Protein AF-A0A386K140-F1 (afdb_monomer_lite)

Organism: NCBI:txid728056

Structure (mmCIF, N/CA/C/O backbone):
data_AF-A0A386K140-F1
#
_entry.id   AF-A0A386K140-F1
#
loop_
_atom_site.group_PDB
_atom_site.id
_atom_site.type_symbol
_atom_site.label_atom_id
_atom_site.label_alt_id
_atom_site.label_comp_id
_atom_site.label_asym_id
_atom_site.label_entity_id
_atom_site.label_seq_id
_atom_site.pdbx_PDB_ins_code
_atom_site.Cartn_x
_atom_site.Cartn_y
_atom_site.Cartn_z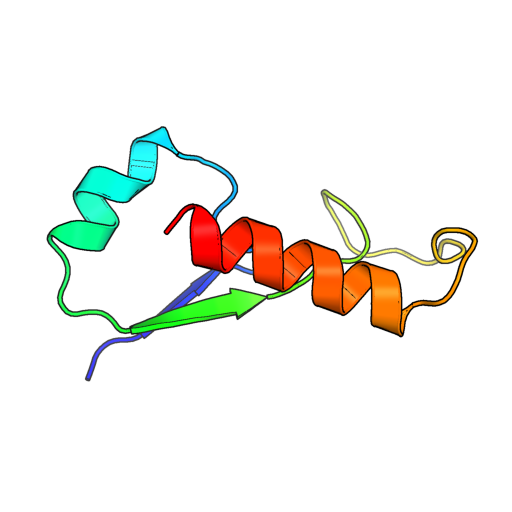
_atom_site.occupancy
_atom_site.B_iso_or_equiv
_atom_site.auth_seq_id
_atom_site.auth_comp_id
_atom_site.auth_asym_id
_atom_site.auth_atom_id
_atom_site.pdbx_PDB_model_num
ATOM 1 N N . VAL A 1 1 ? -8.722 13.072 15.173 1.00 76.31 1 VAL A N 1
ATOM 2 C CA . VAL A 1 1 ? -8.808 11.866 14.311 1.00 76.31 1 VAL A CA 1
ATOM 3 C C . VAL A 1 1 ? -7.418 11.267 14.228 1.00 76.31 1 VAL A C 1
ATOM 5 O O . VAL A 1 1 ? -6.490 12.032 13.992 1.00 76.31 1 VAL A O 1
ATOM 8 N N . ALA A 1 2 ? -7.263 9.967 14.489 1.00 93.88 2 ALA A N 1
ATOM 9 C CA . ALA A 1 2 ? -5.974 9.283 14.382 1.00 93.88 2 ALA A CA 1
ATOM 10 C C . ALA A 1 2 ? -5.680 8.908 12.920 1.00 93.88 2 ALA A C 1
ATOM 12 O O . ALA A 1 2 ? -6.608 8.620 12.162 1.00 93.88 2 ALA A O 1
ATOM 13 N N . TYR A 1 3 ? -4.403 8.911 12.541 1.00 97.31 3 TYR A N 1
ATOM 14 C CA . TYR A 1 3 ? -3.937 8.519 11.211 1.00 97.31 3 TYR A CA 1
ATOM 15 C C . TYR A 1 3 ? -2.835 7.472 11.340 1.00 97.31 3 TYR A C 1
ATOM 17 O O . TYR A 1 3 ? -1.998 7.570 12.238 1.00 97.31 3 TYR A O 1
ATOM 25 N N . LEU A 1 4 ? -2.825 6.506 10.426 1.00 97.06 4 LEU A N 1
ATOM 26 C CA . LEU A 1 4 ? -1.737 5.554 10.252 1.00 97.06 4 LEU A CA 1
ATOM 27 C C . LEU A 1 4 ? -1.191 5.699 8.834 1.00 97.06 4 LEU A C 1
ATOM 29 O O . LEU A 1 4 ? -1.939 5.568 7.869 1.00 97.06 4 LEU A O 1
ATOM 33 N N . ASN A 1 5 ? 0.099 5.996 8.723 1.00 96.75 5 ASN A N 1
ATOM 34 C CA . ASN A 1 5 ? 0.782 6.191 7.451 1.00 96.75 5 ASN A CA 1
ATOM 35 C C . ASN A 1 5 ? 1.751 5.035 7.213 1.00 96.75 5 ASN A C 1
ATOM 37 O O . ASN A 1 5 ? 2.696 4.879 7.986 1.00 96.75 5 ASN A O 1
ATOM 41 N N . ASP A 1 6 ? 1.515 4.242 6.168 1.00 95.69 6 ASP A N 1
ATOM 42 C CA . ASP A 1 6 ? 2.430 3.177 5.763 1.00 95.69 6 ASP A CA 1
ATOM 43 C C . ASP A 1 6 ? 3.135 3.550 4.459 1.00 95.69 6 ASP A C 1
ATOM 45 O O . ASP A 1 6 ? 2.527 3.629 3.388 1.00 95.69 6 ASP A O 1
ATOM 49 N N . ILE A 1 7 ? 4.454 3.713 4.561 1.00 93.75 7 ILE A N 1
ATOM 50 C CA . ILE A 1 7 ? 5.337 4.042 3.441 1.00 93.75 7 ILE A CA 1
ATOM 51 C C . ILE A 1 7 ? 5.402 2.933 2.377 1.00 93.75 7 ILE A C 1
ATOM 53 O O . ILE A 1 7 ? 5.863 3.181 1.267 1.00 93.75 7 ILE A O 1
ATOM 57 N N . ARG A 1 8 ? 4.950 1.718 2.713 1.00 92.56 8 ARG A N 1
ATOM 58 C CA . ARG A 1 8 ? 4.852 0.568 1.800 1.00 92.56 8 ARG A CA 1
ATOM 59 C C . ARG A 1 8 ? 3.418 0.305 1.330 1.00 92.56 8 ARG A C 1
ATOM 61 O O . ARG A 1 8 ? 3.185 -0.652 0.597 1.00 92.56 8 ARG A O 1
ATOM 68 N N . GLY A 1 9 ? 2.456 1.114 1.775 1.00 95.50 9 GLY A N 1
ATOM 69 C CA . GLY A 1 9 ? 1.054 1.021 1.378 1.00 95.50 9 GLY A CA 1
ATOM 70 C C . GLY A 1 9 ? 0.329 -0.246 1.834 1.00 95.50 9 GLY A C 1
ATOM 71 O O . GLY A 1 9 ? -0.498 -0.767 1.094 1.00 95.50 9 GLY A O 1
ATOM 72 N N . PHE A 1 10 ? 0.608 -0.738 3.042 1.00 96.31 10 PHE A N 1
ATOM 73 C CA . PHE A 1 10 ? -0.066 -1.875 3.674 1.00 96.31 10 PHE A CA 1
ATOM 74 C C . PHE A 1 10 ? -0.024 -3.166 2.836 1.00 96.31 10 PHE A C 1
ATOM 76 O O . PHE A 1 10 ? -1.071 -3.694 2.455 1.00 96.31 10 PHE A O 1
ATOM 83 N N . PRO A 1 11 ? 1.163 -3.721 2.531 1.00 94.56 11 PRO A N 1
ATOM 84 C CA . PRO A 1 11 ? 1.268 -4.934 1.718 1.00 94.56 11 PRO A CA 1
ATOM 85 C C . PRO A 1 11 ? 0.871 -6.216 2.476 1.00 94.56 11 PRO A C 1
ATOM 87 O O . PRO A 1 11 ? 0.553 -7.218 1.842 1.00 94.56 11 PRO A O 1
ATOM 90 N N . ASP A 1 12 ? 0.879 -6.201 3.815 1.00 95.81 12 ASP A N 1
ATOM 91 C CA . ASP A 1 12 ? 0.599 -7.378 4.649 1.00 95.81 12 ASP A CA 1
ATOM 92 C C . ASP A 1 12 ? -0.898 -7.534 4.971 1.00 95.81 12 ASP A C 1
ATOM 94 O O . ASP A 1 12 ? -1.436 -6.893 5.880 1.00 95.81 12 ASP A O 1
ATOM 98 N N . ALA A 1 13 ? -1.560 -8.439 4.247 1.00 96.62 13 ALA A N 1
ATOM 99 C CA . ALA A 1 13 ? -2.981 -8.742 4.413 1.00 96.62 13 ALA A CA 1
ATOM 100 C C . ALA A 1 13 ? -3.338 -9.338 5.787 1.00 96.62 13 ALA A C 1
ATOM 102 O O . ALA A 1 13 ? -4.485 -9.215 6.226 1.00 96.62 13 ALA A O 1
ATOM 103 N N . ALA A 1 14 ? -2.384 -9.939 6.511 1.00 97.38 14 ALA A N 1
ATOM 104 C CA . ALA A 1 14 ? -2.646 -10.472 7.850 1.00 97.38 14 ALA A CA 1
ATOM 105 C C . ALA A 1 14 ? -3.005 -9.361 8.855 1.00 97.38 14 ALA A C 1
ATOM 107 O O . ALA A 1 14 ? -3.645 -9.621 9.880 1.00 97.38 14 ALA A O 1
ATOM 108 N N . PHE A 1 15 ? -2.637 -8.111 8.555 1.00 95.31 15 PHE A N 1
ATOM 109 C CA . PHE A 1 15 ? -2.923 -6.957 9.400 1.00 95.31 15 PHE A CA 1
ATOM 110 C C . PHE A 1 15 ? -4.296 -6.317 9.132 1.00 95.31 15 PHE A C 1
ATOM 112 O O . PHE A 1 15 ? -4.819 -5.606 9.993 1.00 95.31 15 PHE A O 1
ATOM 119 N N . TYR A 1 16 ? -4.938 -6.595 7.992 1.00 96.69 16 TYR A N 1
ATOM 120 C CA . TYR A 1 16 ? -6.176 -5.913 7.582 1.00 96.69 16 TYR A CA 1
ATOM 121 C C . TYR A 1 16 ? -7.342 -6.089 8.569 1.00 96.69 16 TYR A C 1
ATOM 123 O O . TYR A 1 16 ? -8.012 -5.097 8.864 1.00 96.69 16 TYR A O 1
ATOM 131 N N . PRO A 1 17 ? -7.558 -7.264 9.201 1.00 97.31 17 PRO A N 1
ATOM 132 C CA . PRO A 1 17 ? -8.586 -7.397 10.233 1.00 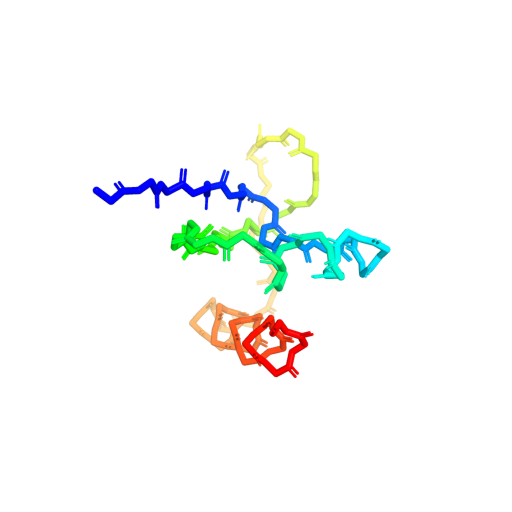97.31 17 PRO A CA 1
ATOM 133 C C . PRO A 1 17 ? -8.373 -6.485 11.448 1.00 97.31 17 PRO A C 1
ATOM 135 O O . PRO A 1 17 ? -9.329 -6.181 12.157 1.00 97.31 17 PRO A O 1
ATOM 138 N N . GLN A 1 18 ? -7.135 -6.073 11.731 1.00 96.31 18 GLN A N 1
ATOM 139 C CA . GLN A 1 18 ? -6.835 -5.122 12.804 1.00 96.31 18 GLN A CA 1
ATOM 140 C C . GLN A 1 18 ? -7.074 -3.683 12.339 1.00 96.31 18 GLN A C 1
ATOM 142 O O . GLN A 1 18 ? -7.656 -2.899 13.088 1.00 96.31 18 GLN A O 1
ATOM 147 N N . LEU A 1 19 ? -6.705 -3.360 11.093 1.00 95.94 19 LEU A N 1
ATOM 148 C CA . LEU A 1 19 ? -7.004 -2.067 10.471 1.00 95.94 19 LEU A CA 1
ATOM 149 C C . LEU A 1 19 ? -8.513 -1.801 10.448 1.00 95.94 19 LEU A C 1
ATOM 151 O O . LEU A 1 19 ? -8.947 -0.746 10.896 1.00 95.94 19 LEU A O 1
ATOM 155 N N . ALA A 1 20 ? -9.309 -2.792 10.041 1.00 95.94 20 ALA A N 1
ATOM 156 C CA . ALA A 1 20 ? -10.767 -2.696 9.970 1.00 95.94 20 ALA A CA 1
ATOM 157 C C . ALA A 1 20 ? -11.442 -2.472 11.340 1.00 95.94 20 ALA A C 1
ATOM 159 O O . ALA A 1 20 ? -12.542 -1.931 11.409 1.00 95.94 20 ALA A O 1
ATOM 160 N N . LYS A 1 21 ? -10.798 -2.881 12.444 1.00 96.94 21 LYS A N 1
ATOM 161 C CA . LYS A 1 21 ? -11.279 -2.627 13.817 1.00 96.94 21 LYS A CA 1
ATOM 162 C C . LYS A 1 21 ? -10.896 -1.240 14.335 1.00 96.94 21 LYS A C 1
ATOM 164 O O . LYS A 1 21 ? -11.428 -0.803 15.354 1.00 96.94 21 LYS A O 1
ATOM 169 N N . SER A 1 22 ? -9.945 -0.575 13.687 1.00 95.38 22 SER A N 1
ATOM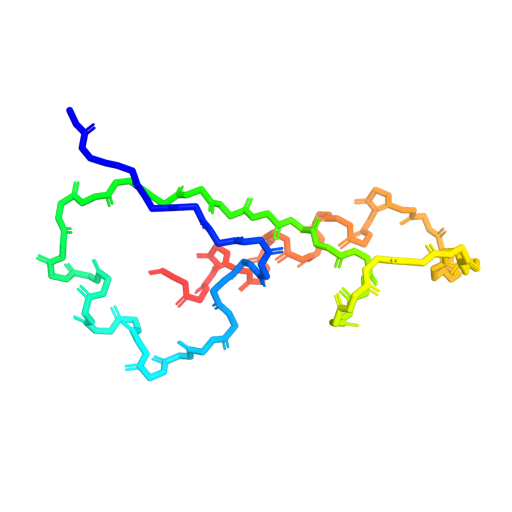 170 C CA . SER A 1 22 ? -9.474 0.752 14.065 1.00 95.38 22 SER A CA 1
ATOM 171 C C . SER A 1 22 ? -10.374 1.841 13.485 1.00 95.38 22 SER A C 1
ATOM 173 O O . SER A 1 22 ? -10.942 1.699 12.409 1.00 95.38 22 SER A O 1
ATOM 175 N N . SER A 1 23 ? -10.460 2.977 14.176 1.00 95.75 23 SER A N 1
ATOM 176 C CA . SER A 1 23 ? -11.067 4.207 13.649 1.00 95.75 23 SER A CA 1
ATOM 1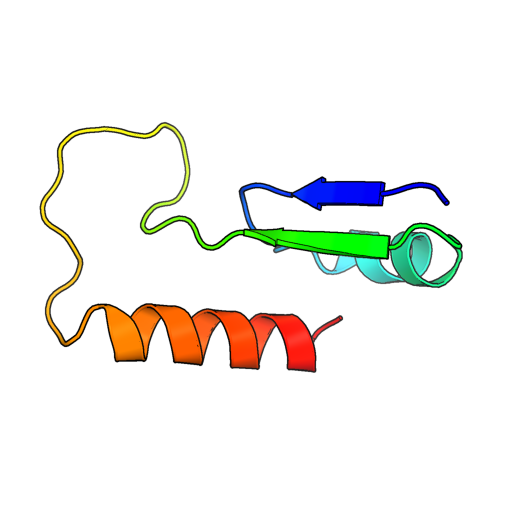77 C C . SER A 1 23 ? -10.044 5.145 12.995 1.00 95.75 23 SER A C 1
ATOM 179 O O . SER A 1 23 ? -10.376 6.276 12.625 1.00 95.75 23 SER A O 1
ATOM 181 N N . ALA A 1 24 ? -8.783 4.709 12.887 1.00 96.25 24 ALA A N 1
ATOM 182 C CA . ALA A 1 24 ? -7.733 5.483 12.245 1.00 96.25 24 ALA A CA 1
ATOM 183 C C . ALA A 1 24 ? -7.966 5.576 10.734 1.00 96.25 24 ALA A C 1
ATOM 185 O O . ALA A 1 24 ? -8.314 4.599 10.077 1.00 96.25 24 ALA A O 1
ATOM 186 N N . LYS A 1 25 ? -7.711 6.756 10.172 1.00 97.06 25 LYS A N 1
ATOM 187 C CA . LYS A 1 25 ? -7.637 6.930 8.721 1.00 97.06 25 LYS A CA 1
ATOM 188 C C . LYS A 1 25 ? -6.289 6.424 8.216 1.00 97.06 25 LYS A C 1
ATOM 190 O O . LYS A 1 25 ? -5.265 6.651 8.861 1.00 97.06 25 LYS A O 1
ATOM 195 N N . LEU A 1 26 ? -6.288 5.770 7.061 1.00 97.44 26 LEU A N 1
ATOM 196 C CA . LEU A 1 26 ? -5.076 5.225 6.459 1.00 97.44 26 LEU A CA 1
ATOM 197 C C . LEU A 1 26 ? -4.508 6.209 5.436 1.00 97.44 26 LEU A C 1
ATOM 199 O O . LEU A 1 26 ? -5.242 6.750 4.610 1.00 97.44 26 LEU A O 1
ATOM 203 N N . VAL A 1 27 ? -3.199 6.435 5.496 1.00 97.50 27 VAL A N 1
ATOM 204 C CA . VAL A 1 27 ? -2.431 7.093 4.439 1.00 97.50 27 VAL A CA 1
ATOM 205 C C . VAL A 1 27 ? -1.635 6.005 3.736 1.00 97.50 27 VAL A C 1
ATOM 207 O O . VAL A 1 27 ? -0.785 5.353 4.342 1.00 97.50 27 VAL A O 1
ATOM 210 N N . VAL A 1 28 ? -1.968 5.784 2.468 1.00 97.12 28 VAL A N 1
ATOM 211 C CA . VAL A 1 28 ? -1.313 4.807 1.599 1.00 97.12 28 VAL A CA 1
ATOM 212 C C . VAL A 1 28 ? -0.258 5.553 0.797 1.00 97.12 28 VAL A C 1
ATOM 214 O O . VAL A 1 28 ? -0.578 6.523 0.112 1.00 97.12 28 VAL A O 1
ATOM 217 N N . MET A 1 29 ? 0.995 5.117 0.884 1.00 96.19 29 MET A N 1
ATOM 218 C CA . MET A 1 29 ? 2.085 5.691 0.103 1.00 96.19 29 MET A CA 1
ATOM 219 C C . MET A 1 29 ? 2.563 4.690 -0.945 1.00 96.19 29 MET A C 1
ATOM 221 O O . MET A 1 29 ? 2.738 3.509 -0.650 1.00 96.19 29 MET A O 1
ATOM 225 N N . HIS A 1 30 ? 2.793 5.179 -2.161 1.00 94.56 30 HIS A N 1
ATOM 226 C CA . HIS A 1 30 ? 3.493 4.428 -3.193 1.00 94.56 30 HIS A CA 1
ATOM 227 C C . HIS A 1 30 ? 5.001 4.635 -3.036 1.00 94.56 30 HIS A C 1
ATOM 229 O O . HIS A 1 30 ? 5.478 5.773 -3.030 1.00 94.56 30 HIS A O 1
ATOM 235 N N . SER A 1 31 ? 5.745 3.536 -2.948 1.00 91.50 31 SER A N 1
ATOM 236 C CA . SER A 1 31 ? 7.197 3.522 -3.098 1.00 91.50 31 SER A CA 1
ATOM 237 C C . SER A 1 31 ? 7.533 2.802 -4.39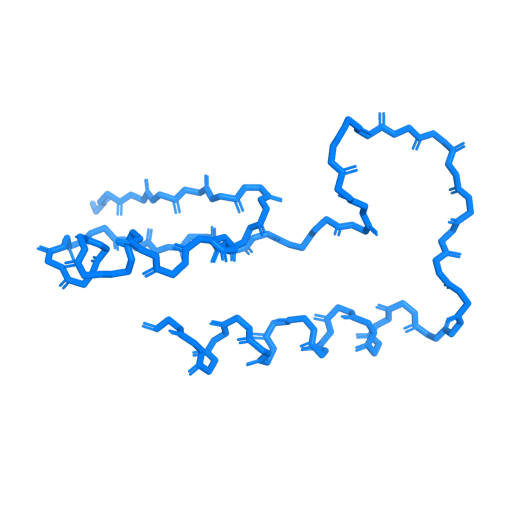5 1.00 91.50 31 SER A C 1
ATOM 239 O O . SER A 1 31 ? 7.061 1.692 -4.621 1.00 91.50 31 SER A O 1
ATOM 241 N N . VAL A 1 32 ? 8.379 3.416 -5.225 1.00 88.81 32 VAL A N 1
ATOM 242 C CA . VAL A 1 32 ? 8.832 2.831 -6.501 1.00 88.81 32 VAL A CA 1
ATOM 243 C C . VAL A 1 32 ? 9.605 1.522 -6.284 1.00 88.81 32 VAL A C 1
ATOM 245 O O . VAL A 1 32 ? 9.681 0.684 -7.177 1.00 88.81 32 VAL A O 1
ATOM 248 N N . GLN A 1 33 ? 10.163 1.332 -5.089 1.00 84.25 33 GLN A N 1
ATOM 249 C CA . GLN A 1 33 ? 10.949 0.161 -4.726 1.00 84.25 33 GLN A CA 1
ATOM 250 C C . GLN A 1 33 ? 10.600 -0.356 -3.336 1.00 84.25 33 GLN A C 1
ATOM 252 O O . GLN A 1 33 ? 10.170 0.403 -2.465 1.00 84.25 33 GLN A O 1
ATOM 257 N N . ASP A 1 34 ? 10.865 -1.640 -3.118 1.00 82.19 34 ASP A N 1
ATOM 258 C CA . ASP A 1 34 ? 10.886 -2.212 -1.778 1.00 82.19 34 ASP A CA 1
ATOM 259 C C . ASP A 1 34 ? 12.259 -1.992 -1.117 1.00 82.19 34 ASP A C 1
ATOM 261 O O . ASP A 1 34 ? 13.301 -1.960 -1.783 1.00 82.19 34 ASP A O 1
ATOM 265 N N . GLY A 1 35 ? 12.258 -1.834 0.204 1.00 83.06 35 GLY A N 1
ATOM 266 C CA . GLY A 1 35 ? 13.453 -1.562 1.000 1.00 83.06 35 GLY A CA 1
ATOM 267 C C . GLY A 1 35 ? 13.883 -0.090 1.035 1.00 83.06 35 GLY A C 1
ATOM 268 O O . GLY A 1 35 ? 13.075 0.832 0.940 1.00 83.06 35 GLY A O 1
ATOM 269 N N . GLN A 1 36 ? 15.177 0.140 1.269 1.00 87.19 36 GLN A N 1
ATOM 270 C CA . GLN A 1 36 ? 15.728 1.488 1.433 1.00 87.19 36 GLN A CA 1
ATOM 271 C C . GLN A 1 36 ? 15.709 2.260 0.117 1.00 87.19 36 GLN A C 1
ATOM 273 O O . GLN A 1 36 ? 16.051 1.702 -0.921 1.00 87.19 36 GLN A O 1
ATOM 278 N N . ALA A 1 37 ? 15.352 3.544 0.178 1.00 89.88 37 ALA A N 1
ATOM 279 C CA . ALA A 1 37 ? 15.431 4.451 -0.961 1.00 89.88 37 ALA A CA 1
ATOM 280 C C . ALA A 1 37 ? 16.887 4.624 -1.424 1.00 89.88 37 ALA A C 1
ATOM 282 O O . ALA A 1 37 ? 17.785 4.848 -0.611 1.00 89.88 37 ALA A O 1
ATOM 283 N N . ASP A 1 38 ? 17.111 4.555 -2.731 1.00 91.44 38 ASP A N 1
ATOM 284 C CA . ASP A 1 38 ? 18.417 4.717 -3.361 1.00 91.44 38 ASP A CA 1
ATOM 285 C C . ASP A 1 38 ? 18.277 5.411 -4.726 1.00 91.44 38 ASP A C 1
ATOM 287 O O . ASP A 1 38 ? 17.199 5.870 -5.110 1.00 91.44 38 ASP A O 1
ATOM 291 N N . ARG A 1 39 ? 19.398 5.563 -5.439 1.00 91.38 39 ARG A N 1
ATOM 292 C CA . ARG A 1 39 ? 19.409 6.105 -6.801 1.00 91.38 39 ARG A CA 1
ATOM 293 C C . ARG A 1 39 ? 19.438 4.951 -7.791 1.00 91.38 39 ARG A C 1
ATOM 295 O O . ARG A 1 39 ? 20.511 4.457 -8.128 1.00 91.38 39 ARG A O 1
ATOM 302 N N . ARG A 1 40 ? 18.258 4.549 -8.251 1.00 89.00 40 ARG A N 1
ATOM 303 C CA . ARG A 1 40 ? 18.064 3.590 -9.340 1.00 89.00 40 ARG A CA 1
ATOM 304 C C . ARG A 1 40 ? 17.174 4.190 -10.414 1.00 89.00 40 ARG A C 1
ATOM 306 O O . ARG A 1 40 ? 16.466 5.168 -10.175 1.00 89.00 40 ARG A O 1
ATOM 313 N N . GLU A 1 41 ? 17.244 3.615 -11.606 1.00 90.19 41 GLU A N 1
ATOM 314 C CA . GLU A 1 41 ? 16.308 3.962 -12.668 1.00 90.19 41 GLU A CA 1
ATOM 315 C C . GLU A 1 41 ? 14.890 3.551 -12.268 1.00 90.19 41 GLU A C 1
ATOM 317 O O . GLU A 1 41 ? 14.679 2.514 -11.632 1.00 90.19 41 GLU A O 1
ATOM 322 N N . ALA A 1 42 ? 13.920 4.392 -12.627 1.00 86.69 42 ALA A N 1
ATOM 323 C CA . ALA A 1 42 ? 12.517 4.054 -12.459 1.00 86.69 42 ALA A CA 1
ATOM 324 C C . ALA A 1 42 ? 12.154 2.859 -13.365 1.00 86.69 42 ALA A C 1
ATOM 326 O O . ALA A 1 42 ? 12.800 2.656 -14.398 1.00 86.69 42 ALA A O 1
ATOM 327 N N . PRO A 1 43 ? 11.117 2.081 -13.008 1.00 87.44 43 PRO A N 1
ATOM 328 C CA . PRO A 1 43 ? 10.584 1.047 -13.883 1.00 87.44 43 PRO A CA 1
ATOM 329 C C . PRO A 1 43 ? 10.291 1.599 -15.282 1.00 87.44 43 PRO A C 1
ATOM 331 O O . PRO A 1 43 ? 9.831 2.732 -15.424 1.00 87.44 43 PRO A O 1
ATOM 334 N N . ALA A 1 44 ? 10.544 0.789 -16.310 1.00 91.25 44 ALA A N 1
ATOM 335 C CA . ALA A 1 44 ? 10.180 1.144 -17.675 1.00 91.25 44 ALA A CA 1
ATOM 336 C C . ALA A 1 44 ? 8.655 1.286 -17.803 1.00 91.25 44 ALA A C 1
ATOM 338 O O . ALA A 1 44 ? 7.921 0.464 -17.257 1.00 91.25 44 ALA A O 1
ATOM 339 N N . GLY A 1 45 ? 8.203 2.283 -18.565 1.00 93.31 45 GLY A N 1
ATOM 340 C CA . GLY A 1 45 ? 6.786 2.618 -18.721 1.00 93.31 45 GLY A CA 1
ATOM 341 C C . GLY A 1 45 ? 6.475 4.040 -18.258 1.00 93.31 45 GLY A C 1
ATOM 342 O O . GLY A 1 45 ? 7.382 4.813 -17.941 1.00 93.31 45 GLY A O 1
ATOM 343 N N . ASP A 1 46 ? 5.191 4.395 -18.251 1.00 94.75 46 ASP A N 1
ATOM 344 C CA . ASP A 1 46 ? 4.733 5.671 -17.702 1.00 94.75 46 ASP A CA 1
ATOM 345 C C . ASP A 1 46 ? 4.613 5.567 -16.176 1.00 94.75 46 ASP A C 1
ATOM 347 O O . ASP A 1 46 ? 3.845 4.769 -15.641 1.00 94.75 46 ASP A O 1
ATOM 351 N N . ILE A 1 47 ? 5.359 6.399 -15.451 1.00 92.56 47 ILE A N 1
ATOM 352 C CA . ILE A 1 47 ? 5.329 6.428 -13.986 1.00 92.56 47 ILE A CA 1
ATOM 353 C C . ILE A 1 47 ? 3.922 6.680 -13.424 1.00 92.56 47 ILE A C 1
ATOM 355 O O . ILE A 1 47 ? 3.593 6.169 -12.353 1.00 92.56 47 ILE A O 1
ATOM 359 N N . MET A 1 48 ? 3.076 7.429 -14.133 1.00 95.31 48 MET A N 1
ATOM 360 C CA . MET A 1 48 ? 1.712 7.707 -13.690 1.00 95.31 48 MET A CA 1
ATOM 361 C C . MET A 1 48 ? 0.834 6.457 -13.745 1.00 95.31 48 MET A C 1
ATOM 363 O O . MET A 1 48 ? 0.067 6.230 -12.808 1.00 95.31 48 MET A O 1
ATOM 367 N N . ASP A 1 49 ? 1.007 5.611 -14.763 1.00 95.81 49 ASP A N 1
ATOM 368 C CA . ASP A 1 49 ? 0.293 4.334 -14.877 1.00 95.81 49 ASP A CA 1
ATOM 369 C C . ASP A 1 49 ? 0.697 3.381 -13.748 1.00 95.81 49 ASP A C 1
ATOM 371 O O . ASP A 1 49 ? -0.150 2.733 -13.134 1.00 95.81 49 ASP A O 1
ATOM 375 N N . HIS A 1 50 ? 1.990 3.345 -13.412 1.00 93.31 50 HIS A N 1
ATOM 376 C CA . HIS A 1 50 ? 2.499 2.536 -12.303 1.00 93.31 50 HIS A CA 1
ATOM 377 C C . HIS A 1 50 ? 1.904 2.983 -10.961 1.00 93.31 50 HIS A C 1
ATOM 379 O O . HIS A 1 50 ? 1.464 2.151 -10.164 1.00 93.31 50 HIS A O 1
ATOM 385 N N . ILE A 1 51 ? 1.862 4.297 -10.720 1.00 95.12 51 ILE A N 1
ATOM 386 C CA . ILE A 1 51 ? 1.288 4.876 -9.501 1.00 95.12 51 ILE A CA 1
ATOM 387 C C . ILE A 1 51 ? -0.215 4.574 -9.416 1.00 95.12 51 ILE A C 1
ATOM 389 O O . ILE A 1 51 ? -0.689 4.147 -8.362 1.00 95.12 51 ILE A O 1
ATOM 393 N N . ALA A 1 52 ? -0.960 4.771 -10.507 1.00 96.81 52 ALA A N 1
ATOM 394 C CA . ALA A 1 52 ? -2.398 4.518 -10.547 1.00 96.81 52 ALA A CA 1
ATOM 395 C C . ALA A 1 52 ? -2.716 3.038 -10.287 1.00 96.81 52 ALA A C 1
ATOM 397 O O . ALA A 1 52 ? -3.473 2.729 -9.367 1.00 96.81 52 ALA A O 1
ATOM 398 N N . ALA A 1 53 ? -2.054 2.124 -11.004 1.00 95.81 53 ALA A N 1
ATOM 399 C CA . ALA A 1 53 ? -2.248 0.684 -10.842 1.00 95.81 53 ALA A CA 1
ATOM 400 C C . ALA A 1 53 ? -1.931 0.204 -9.415 1.00 95.81 53 ALA A C 1
ATOM 402 O O . ALA A 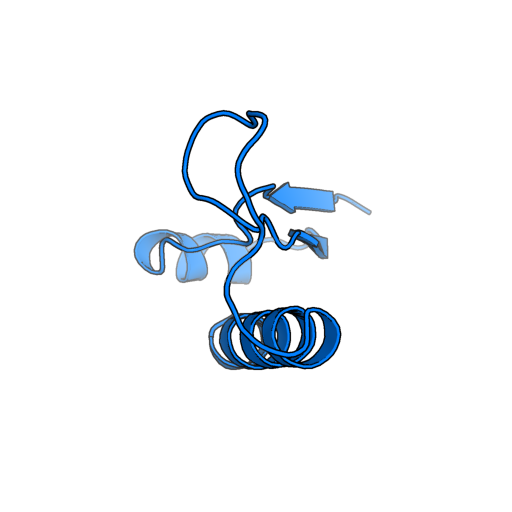1 53 ? -2.622 -0.665 -8.875 1.00 95.81 53 ALA A O 1
ATOM 403 N N . PHE A 1 54 ? -0.909 0.781 -8.774 1.00 95.88 54 PHE A N 1
ATOM 404 C CA . PHE A 1 54 ? -0.616 0.504 -7.372 1.00 95.88 54 PHE A CA 1
ATOM 405 C C . PHE A 1 54 ? -1.775 0.913 -6.457 1.00 95.88 54 PHE A C 1
ATOM 407 O O . PHE A 1 54 ? -2.215 0.106 -5.634 1.00 95.88 54 PHE A O 1
ATOM 414 N N . PHE A 1 55 ? -2.268 2.148 -6.583 1.00 97.38 55 PHE A N 1
ATOM 415 C CA . PHE A 1 55 ? -3.347 2.636 -5.727 1.00 97.38 55 PHE A CA 1
ATOM 416 C C . PHE A 1 55 ? -4.652 1.877 -5.958 1.00 97.38 55 PHE A C 1
ATOM 418 O O . PHE A 1 55 ? -5.296 1.521 -4.974 1.00 97.38 55 PHE A O 1
ATOM 425 N N . ASP A 1 56 ? -4.986 1.539 -7.203 1.00 98.19 56 ASP A N 1
ATOM 426 C CA . ASP A 1 56 ? -6.143 0.697 -7.523 1.00 98.19 56 ASP A CA 1
ATOM 427 C C . ASP A 1 56 ? -6.055 -0.653 -6.801 1.00 98.19 56 ASP A C 1
ATOM 429 O O . ASP A 1 56 ? -6.995 -1.072 -6.122 1.00 98.19 56 ASP A O 1
ATOM 433 N N . ALA A 1 57 ? -4.890 -1.308 -6.858 1.00 97.00 57 ALA A N 1
ATOM 434 C CA . ALA A 1 57 ? -4.673 -2.584 -6.185 1.00 97.00 57 ALA A CA 1
ATOM 435 C C . ALA A 1 57 ? -4.722 -2.473 -4.650 1.00 97.00 57 ALA A C 1
ATOM 437 O O . ALA A 1 57 ? -5.194 -3.397 -3.988 1.00 97.00 57 ALA A O 1
ATOM 438 N N . ARG A 1 58 ? -4.219 -1.376 -4.064 1.00 96.81 58 ARG A N 1
ATOM 439 C CA . ARG A 1 58 ? -4.256 -1.164 -2.606 1.00 96.81 58 ARG A CA 1
ATOM 440 C C . ARG A 1 58 ? -5.662 -0.842 -2.111 1.00 96.81 58 ARG A C 1
ATOM 442 O O . ARG A 1 58 ? -6.080 -1.411 -1.111 1.00 96.81 58 ARG A O 1
ATOM 449 N N . ILE A 1 59 ? -6.393 0.022 -2.812 1.00 96.06 59 ILE A N 1
ATOM 450 C CA . ILE A 1 59 ? -7.761 0.415 -2.450 1.00 96.06 59 ILE A CA 1
ATOM 451 C C . ILE A 1 59 ? -8.725 -0.764 -2.600 1.00 96.06 59 ILE A C 1
ATOM 453 O O . ILE A 1 59 ? -9.615 -0.918 -1.778 1.00 96.06 59 ILE A O 1
ATOM 457 N N . ALA A 1 60 ? -8.543 -1.622 -3.607 1.00 97.06 60 ALA A N 1
ATOM 458 C CA . ALA A 1 60 ? -9.376 -2.814 -3.765 1.00 97.06 60 ALA A CA 1
ATOM 459 C C . ALA A 1 60 ? -9.150 -3.872 -2.666 1.00 97.06 60 ALA A C 1
ATOM 461 O O . ALA A 1 60 ? -10.021 -4.710 -2.438 1.00 97.06 60 ALA A O 1
ATOM 462 N N . ALA A 1 61 ? -7.976 -3.872 -2.027 1.00 96.31 61 ALA A N 1
ATOM 463 C CA . ALA A 1 61 ? -7.592 -4.873 -1.033 1.00 96.31 61 ALA A CA 1
ATOM 464 C C . ALA A 1 61 ? -7.900 -4.468 0.422 1.00 96.31 61 ALA A C 1
ATOM 466 O O . ALA A 1 61 ? -8.043 -5.359 1.262 1.00 96.31 61 ALA A O 1
ATOM 467 N N . LEU A 1 62 ? -7.944 -3.162 0.713 1.00 93.50 62 LEU A N 1
ATOM 468 C CA . LEU A 1 62 ? -8.157 -2.575 2.046 1.00 93.50 62 LEU A CA 1
ATOM 469 C C . LEU A 1 62 ? -9.635 -2.276 2.316 1.00 93.50 62 LEU A C 1
ATOM 471 O O . LEU A 1 62 ? -10.058 -2.517 3.470 1.00 93.50 62 LEU A O 1
#

InterPro domains:
  IPR011005 Dihydropteroate synthase-like superfamily [G3DSA:3.20.20.20] (1-62)
  IPR011005 Dihydropteroate synthase-like superfamily [SSF51717] (2-61)

pLDDT: mean 93.81, std 4.34, range [76.31, 98.19]

Sequence (62 aa):
VAYLNDIRGFPDAAFYPQLAKSSAKLVVMHSVQDGQADRREAPAGDIMDHIAAFFDARIAAL

Radius of gyration: 13.28 Å; chains: 1; bounding box: 31×22×33 Å

Secondary structure (DSSP, 8-state):
--EEEETT----GGGHHHHTT--PEEEE---SSSSS----PPPSS-HHHHHHHHHHHHHHH-

Foldseek 3Di:
DAADEDQCQCPDLVCVVVVVVDPHHYHGHDDQDPDDDDDDDGDPDDPVVVVVVVVVVSVVSD